Protein AF-A0A928CZT7-F1 (afdb_monomer_lite)

Sequence (143 aa):
MQNQLKSIDSGILEVYQQSGLTVDEFIISYLRDRGIENPEKVAAVINSSFKKIDKNYEELKKCKAQGGNRQSFLRQICDKTFKNTNEQKTGEALSILISGLNNSDNQTAAAPAYEGLDAINYVNKLDEAIKNNALSGYAKENR

Secondary structure (DSSP, 8-state):
--------SSHHHHHHHHH---HHHHHHHHHHTTT-SSHHHHHHHHHHHHHHHHHHHHHHHHHHHTT--HHHHHHHHHHHHSTTS-HHHHHHHHHHHHHHHTT-----SPPPPSSHHHHHHHHHHHHHHHHHHHHHHHHHTT-

Radius of gyration: 20.27 Å; chains: 1; bounding box: 48×38×48 Å

pLDDT: mean 77.33, std 16.83, range [35.16, 94.62]

Foldseek 3Di:
DDDPPPDPDDVLVVCVVVVPDDPLRSQLVVCVVVVNDPSNVVSVVVVVVVVVVVVLVVVQVVCVVVVHHPLNVLLVVLCVVCVPPWQQVSQLVLVVVLCVLVVHPPPDDRGDGCDDVSVSVSSVSVVVSCVVNVVVVVVVVVD

Structure (mmCIF, N/CA/C/O backbone):
data_AF-A0A928CZT7-F1
#
_entry.id   AF-A0A928CZT7-F1
#
loop_
_atom_site.group_PDB
_atom_site.id
_atom_site.type_symbol
_atom_site.label_atom_id
_atom_site.label_alt_id
_atom_site.label_comp_id
_atom_site.label_asym_id
_atom_site.label_entity_id
_atom_site.label_seq_id
_atom_site.pdbx_PDB_ins_code
_atom_site.Cartn_x
_atom_site.Cartn_y
_atom_site.Cartn_z
_atom_site.occupancy
_atom_site.B_iso_or_equiv
_atom_site.auth_seq_id
_atom_site.auth_comp_id
_atom_site.auth_asym_id
_atom_site.auth_atom_id
_atom_site.pdbx_PDB_model_num
ATOM 1 N N . MET A 1 1 ? -30.072 -17.136 11.538 1.00 44.00 1 MET A N 1
ATOM 2 C CA . MET A 1 1 ? -28.813 -16.526 12.015 1.00 44.00 1 MET A CA 1
ATOM 3 C C . MET A 1 1 ? -28.038 -16.048 10.803 1.00 44.00 1 MET A C 1
ATOM 5 O O . MET A 1 1 ? -27.438 -16.887 10.156 1.00 44.00 1 MET A O 1
ATOM 9 N N . GLN A 1 2 ? -28.120 -14.763 10.451 1.00 38.12 2 GLN A N 1
ATOM 10 C CA . GLN A 1 2 ? -27.170 -14.072 9.567 1.00 38.12 2 GLN A CA 1
ATOM 11 C C . GLN A 1 2 ? -27.597 -12.607 9.400 1.00 38.12 2 GLN A C 1
ATOM 13 O O . GLN A 1 2 ? -28.788 -12.307 9.369 1.00 38.12 2 GLN A O 1
ATOM 18 N N . ASN A 1 3 ? -26.592 -11.741 9.269 1.00 37.97 3 ASN A N 1
ATOM 19 C CA . ASN A 1 3 ? -26.641 -10.336 8.856 1.00 37.97 3 ASN A CA 1
ATOM 20 C C . ASN A 1 3 ? -27.019 -9.288 9.915 1.00 37.97 3 ASN A C 1
ATOM 22 O O . ASN A 1 3 ? -28.038 -8.608 9.826 1.00 37.97 3 ASN A O 1
ATOM 26 N N . GLN A 1 4 ? -26.090 -9.064 10.851 1.00 37.69 4 GLN A N 1
ATOM 27 C CA . GLN A 1 4 ? -25.896 -7.758 11.496 1.00 37.69 4 GLN A CA 1
ATOM 28 C C . GLN A 1 4 ? -24.535 -7.136 11.133 1.00 37.69 4 GLN A C 1
ATOM 30 O O . GLN A 1 4 ? -23.798 -6.661 11.985 1.00 37.69 4 GLN A O 1
ATOM 35 N N . LEU A 1 5 ? -24.214 -7.105 9.840 1.00 36.00 5 LEU A N 1
ATOM 36 C CA . LEU A 1 5 ? -23.241 -6.160 9.276 1.00 36.00 5 LEU A CA 1
ATOM 37 C C . LEU A 1 5 ? -24.019 -4.989 8.653 1.00 36.00 5 LEU A C 1
ATOM 39 O O . LEU A 1 5 ? -23.931 -4.720 7.461 1.00 36.00 5 LEU A O 1
ATOM 43 N N . LYS A 1 6 ? -24.876 -4.345 9.457 1.00 39.56 6 LYS A N 1
ATOM 44 C CA . LYS A 1 6 ? -25.544 -3.096 9.071 1.00 39.56 6 LYS A CA 1
ATOM 45 C C . LYS A 1 6 ? -24.607 -1.930 9.396 1.00 39.56 6 LYS A C 1
ATOM 47 O O . LYS A 1 6 ? -24.287 -1.725 10.561 1.00 39.56 6 LYS A O 1
ATOM 52 N N . SER A 1 7 ? -24.192 -1.213 8.352 1.00 39.00 7 SER A N 1
ATOM 53 C CA . SER A 1 7 ? -23.675 0.166 8.357 1.00 39.00 7 SER A CA 1
ATOM 54 C C . SER A 1 7 ? -22.687 0.527 9.478 1.00 39.00 7 SER A C 1
ATOM 56 O O . SER A 1 7 ? -23.049 1.126 10.493 1.00 39.00 7 SER A O 1
ATOM 58 N N . ILE A 1 8 ? -21.409 0.246 9.256 1.00 48.09 8 ILE A N 1
ATOM 59 C CA . ILE A 1 8 ? -20.324 0.980 9.909 1.00 48.09 8 ILE A CA 1
ATOM 60 C C . ILE A 1 8 ? -20.101 2.233 9.055 1.00 48.09 8 ILE A C 1
ATOM 62 O O . ILE A 1 8 ? -19.197 2.185 8.250 1.00 48.09 8 ILE A O 1
ATOM 66 N N . ASP A 1 9 ? -20.911 3.301 9.123 1.00 52.09 9 ASP A N 1
ATOM 67 C CA . ASP A 1 9 ? -20.555 4.497 8.312 1.00 52.09 9 ASP A CA 1
ATOM 68 C C . ASP A 1 9 ? -21.030 5.883 8.780 1.00 52.09 9 ASP A C 1
ATOM 70 O O . ASP A 1 9 ? -20.745 6.891 8.143 1.00 52.09 9 ASP A O 1
ATOM 74 N N . SER A 1 10 ? -21.663 6.011 9.945 1.00 50.75 10 SER A N 1
ATOM 75 C CA . SER A 1 10 ? -21.937 7.348 10.517 1.00 50.75 10 SER A CA 1
ATOM 76 C C . SER A 1 10 ? -22.048 7.344 12.040 1.00 50.75 10 SER A C 1
ATOM 78 O O . SER A 1 10 ? -21.515 8.231 12.701 1.00 50.75 10 SER A O 1
ATOM 80 N N . GLY A 1 11 ? -22.602 6.278 12.624 1.00 63.12 11 GLY A N 1
ATOM 81 C CA . GLY A 1 11 ? -22.763 6.182 14.078 1.00 63.12 11 GLY A CA 1
ATOM 82 C C . GLY A 1 11 ? -21.458 6.054 14.874 1.00 63.12 11 GLY A C 1
ATOM 83 O O . GLY A 1 11 ? -21.399 6.494 16.010 1.00 63.12 11 GLY A O 1
ATOM 84 N N . ILE A 1 12 ? -20.382 5.486 14.319 1.00 77.31 12 ILE A N 1
ATOM 85 C CA . ILE A 1 12 ? -19.138 5.276 15.093 1.00 77.31 12 ILE A CA 1
ATOM 86 C C . ILE A 1 12 ? -18.468 6.603 15.439 1.00 77.31 12 ILE A C 1
ATOM 88 O O . ILE A 1 12 ? -17.984 6.768 16.556 1.00 77.31 12 ILE A O 1
ATOM 92 N N . LEU A 1 13 ? -18.454 7.542 14.491 1.00 76.50 13 LEU A N 1
ATOM 93 C CA . LEU A 1 13 ? -17.859 8.855 14.704 1.00 76.50 13 LEU A CA 1
ATOM 94 C C . LEU A 1 13 ? -18.667 9.662 15.725 1.00 76.50 13 LEU A C 1
ATOM 96 O O . LEU A 1 13 ? -18.074 10.278 16.603 1.00 76.50 13 LEU A O 1
ATOM 100 N N . GLU A 1 14 ? -19.998 9.612 15.653 1.00 80.44 14 GLU A N 1
ATOM 101 C CA . GLU A 1 14 ? -20.872 10.251 16.643 1.00 80.44 14 GLU A CA 1
ATOM 102 C C . GLU A 1 14 ? -20.692 9.638 18.039 1.00 80.44 14 GLU A C 1
ATOM 104 O O . GLU A 1 14 ? -20.541 10.370 19.015 1.00 80.44 14 GLU A O 1
ATOM 109 N N . VAL A 1 15 ? -20.623 8.306 18.142 1.00 79.88 15 VAL A N 1
ATOM 110 C CA . VAL A 1 15 ? -20.392 7.610 19.420 1.00 79.88 15 VAL A CA 1
ATOM 111 C C . VAL A 1 15 ? -19.009 7.952 19.986 1.00 79.88 15 VAL A C 1
ATOM 113 O O . VAL A 1 15 ? -18.889 8.157 21.189 1.00 79.88 15 VAL A O 1
ATOM 116 N N . TYR A 1 16 ? -17.977 8.083 19.145 1.00 84.06 16 TYR A N 1
ATOM 117 C CA . TYR A 1 16 ? -16.656 8.562 19.568 1.00 84.06 16 TYR A CA 1
ATOM 118 C C . TYR A 1 16 ? -16.695 10.010 20.070 1.00 84.06 16 TYR A C 1
ATOM 120 O O . TYR A 1 16 ? -16.189 10.316 21.146 1.00 84.06 16 TYR A O 1
ATOM 128 N N . GLN A 1 17 ? -17.326 10.911 19.317 1.00 84.25 17 GLN A N 1
ATOM 129 C CA . GLN A 1 17 ? -17.436 12.321 19.697 1.00 84.25 17 GLN A CA 1
ATOM 130 C C . GLN A 1 17 ? -18.191 12.508 21.021 1.00 84.25 17 GLN A C 1
ATOM 132 O O . GLN A 1 17 ? -17.892 13.434 21.771 1.00 84.25 17 GLN A O 1
ATOM 137 N N . GLN A 1 18 ? -19.142 11.621 21.320 1.00 85.81 18 GLN A N 1
ATOM 138 C CA . GLN A 1 18 ? -19.923 11.631 22.557 1.00 85.81 18 GLN A CA 1
ATOM 139 C C . GLN A 1 18 ? -19.261 10.874 23.718 1.00 85.81 18 GLN A C 1
ATOM 141 O O . GLN A 1 18 ? -19.660 11.077 24.863 1.00 85.81 18 GLN A O 1
ATOM 146 N N . SER A 1 19 ? -18.266 10.015 23.467 1.00 85.50 19 SER A N 1
ATOM 147 C CA . SER A 1 19 ? -17.663 9.188 24.521 1.00 85.50 19 SER A CA 1
ATOM 148 C C . SER A 1 19 ? -16.692 9.956 25.418 1.00 85.50 19 SER A C 1
ATOM 150 O O . SER A 1 19 ? -16.416 9.511 26.530 1.00 85.50 19 SER A O 1
ATOM 152 N N . GLY A 1 20 ? -16.137 11.077 24.938 1.00 87.19 20 GLY A N 1
ATOM 153 C CA . GLY A 1 20 ? -15.090 11.830 25.642 1.00 87.19 20 GLY A CA 1
ATOM 154 C C . GLY A 1 20 ? -13.773 11.058 25.809 1.00 87.19 20 GLY A C 1
ATOM 155 O O . GLY A 1 20 ? -12.895 11.500 26.546 1.00 87.19 20 GLY A O 1
ATOM 156 N N . LEU A 1 21 ? -13.644 9.909 25.140 1.00 88.75 21 LEU A N 1
ATOM 157 C CA . LEU A 1 21 ? -12.457 9.062 25.168 1.00 88.75 21 LEU A CA 1
ATOM 158 C C . LEU A 1 21 ? -11.426 9.569 24.161 1.00 88.75 21 LEU A C 1
ATOM 160 O O . LEU A 1 21 ? -11.770 10.170 23.143 1.00 88.75 21 LEU A O 1
ATOM 164 N N . THR A 1 22 ? -10.154 9.263 24.400 1.00 88.81 22 THR A N 1
ATOM 165 C CA . THR A 1 22 ? -9.151 9.340 23.333 1.00 88.81 22 THR A CA 1
ATOM 166 C C . THR A 1 22 ? -9.461 8.310 22.240 1.00 88.81 22 THR A C 1
ATOM 168 O O . THR A 1 22 ? -10.168 7.328 22.475 1.00 88.81 22 THR A O 1
ATOM 171 N N . VAL A 1 23 ? -8.919 8.504 21.032 1.00 85.19 23 VAL A N 1
ATOM 172 C CA . VAL A 1 23 ? -9.093 7.558 19.909 1.00 85.19 23 VAL A CA 1
ATOM 173 C C . VAL A 1 23 ? -8.707 6.131 20.318 1.00 85.19 23 VAL A C 1
ATOM 175 O O . VAL A 1 23 ? -9.432 5.187 20.013 1.00 85.19 23 VAL A O 1
ATOM 178 N N . ASP A 1 24 ? -7.606 5.976 21.054 1.00 86.62 24 ASP A N 1
ATOM 179 C CA . ASP A 1 24 ? -7.097 4.672 21.488 1.00 86.62 24 ASP A CA 1
ATOM 180 C C . ASP A 1 24 ? -8.045 3.998 22.485 1.00 86.62 24 ASP A C 1
ATOM 182 O O . ASP A 1 24 ? -8.404 2.830 22.321 1.00 86.62 24 ASP A O 1
ATOM 186 N N . GLU A 1 25 ? -8.499 4.745 23.491 1.00 89.69 25 GLU A N 1
ATOM 187 C CA . GLU A 1 25 ? -9.456 4.258 24.489 1.00 89.69 25 GLU A CA 1
ATOM 188 C C . GLU A 1 25 ? -10.799 3.902 23.849 1.00 89.69 25 GLU A C 1
ATOM 190 O O . GLU A 1 25 ? -11.391 2.872 24.177 1.00 89.69 25 GLU A O 1
ATOM 195 N N . PHE A 1 26 ? -11.253 4.714 22.893 1.00 92.50 26 PHE A N 1
ATOM 196 C CA . PHE A 1 26 ? -12.468 4.452 22.141 1.00 92.50 26 PHE A CA 1
ATOM 197 C C . PHE A 1 26 ? -12.361 3.177 21.309 1.00 92.50 26 PHE A C 1
ATOM 199 O O . PHE A 1 26 ? -13.247 2.331 21.394 1.00 92.50 26 PHE A O 1
ATOM 206 N N . ILE A 1 27 ? -11.284 3.001 20.537 1.00 89.00 27 ILE A N 1
ATOM 207 C CA . ILE A 1 27 ? -11.081 1.806 19.707 1.00 89.00 27 ILE A CA 1
ATOM 208 C C . ILE A 1 27 ? -11.033 0.555 20.587 1.00 89.00 27 ILE A C 1
ATOM 210 O O . ILE A 1 27 ? -11.704 -0.430 20.283 1.00 89.00 27 ILE A O 1
ATOM 214 N N . ILE A 1 28 ? -10.294 0.588 21.699 1.00 92.56 28 ILE A N 1
ATOM 215 C CA . ILE A 1 28 ? -10.210 -0.550 22.624 1.00 92.56 28 ILE A CA 1
ATOM 216 C C . ILE A 1 28 ? -11.585 -0.866 23.223 1.00 92.56 28 ILE A C 1
ATOM 218 O O . ILE A 1 28 ? -11.990 -2.030 23.212 1.00 92.56 28 ILE A O 1
ATOM 222 N N . SER A 1 29 ? -12.320 0.146 23.701 1.00 89.00 29 SER A N 1
ATOM 223 C CA . SER A 1 29 ? -13.674 -0.034 24.245 1.00 89.00 29 SER A CA 1
ATOM 224 C C . SER A 1 29 ? -14.619 -0.613 23.194 1.00 89.00 29 SER A C 1
ATOM 226 O O . SER A 1 29 ? -15.273 -1.624 23.426 1.00 89.00 29 SER A O 1
ATOM 228 N N . TYR A 1 30 ? -14.617 -0.035 21.995 1.00 88.31 30 TYR A N 1
ATOM 229 C CA . TYR A 1 30 ? -15.460 -0.436 20.874 1.00 88.31 30 TYR A CA 1
ATOM 230 C C . TYR A 1 30 ? -15.213 -1.885 20.424 1.00 88.31 30 TYR A C 1
ATOM 232 O O . TYR A 1 30 ? -16.156 -2.591 20.047 1.00 88.31 30 TYR A O 1
ATOM 240 N N . LEU A 1 31 ? -13.949 -2.327 20.436 1.00 90.12 31 LEU A N 1
ATOM 241 C CA . LEU A 1 31 ? -13.553 -3.699 20.107 1.00 90.12 31 LEU A CA 1
ATOM 242 C C . LEU A 1 31 ? -13.927 -4.675 21.229 1.00 90.12 31 LEU A C 1
ATOM 244 O O . LEU A 1 31 ? -14.395 -5.780 20.946 1.00 90.12 31 LEU A O 1
ATOM 248 N N . ARG A 1 32 ? -13.770 -4.262 22.491 1.00 91.44 32 ARG A N 1
ATOM 249 C CA . ARG A 1 32 ? -14.148 -5.059 23.664 1.00 91.44 32 ARG A CA 1
ATOM 250 C C . ARG A 1 32 ? -15.655 -5.300 23.719 1.00 91.44 32 ARG A C 1
ATOM 252 O O . ARG A 1 32 ? -16.070 -6.441 23.898 1.00 91.44 32 ARG A O 1
ATOM 259 N N . ASP A 1 33 ? -16.459 -4.272 23.459 1.00 88.06 33 ASP A N 1
ATOM 260 C CA . ASP A 1 33 ? -17.926 -4.364 23.408 1.00 88.06 33 ASP A CA 1
ATOM 261 C C . ASP A 1 33 ? -18.422 -5.296 22.289 1.00 88.06 33 ASP A C 1
ATOM 263 O O . ASP A 1 33 ? -19.534 -5.819 22.342 1.00 88.06 33 ASP A O 1
ATOM 267 N N . ARG A 1 34 ? -17.581 -5.548 21.278 1.00 87.25 34 ARG A N 1
ATOM 268 C CA . ARG A 1 34 ? -17.834 -6.502 20.185 1.00 87.25 34 ARG A CA 1
ATOM 269 C C . ARG A 1 34 ? -17.285 -7.901 20.441 1.00 87.25 34 ARG A C 1
ATOM 271 O O . ARG A 1 34 ? -17.373 -8.749 19.557 1.00 87.25 34 ARG A O 1
ATOM 278 N N . GLY A 1 35 ? -16.721 -8.148 21.621 1.00 88.81 35 GLY A N 1
ATOM 279 C CA . GLY A 1 35 ? -16.161 -9.446 21.985 1.00 88.81 35 GLY A CA 1
ATOM 280 C C . GLY A 1 35 ? -14.907 -9.821 21.193 1.00 88.81 35 GLY A C 1
ATOM 281 O O . GLY A 1 35 ? -14.617 -11.006 21.052 1.00 88.81 35 GLY A O 1
ATOM 282 N N . ILE A 1 36 ? -14.169 -8.841 20.655 1.00 89.56 36 ILE A N 1
ATOM 283 C CA . ILE A 1 36 ? -12.891 -9.106 19.988 1.00 89.56 36 ILE A CA 1
ATOM 284 C C . ILE A 1 36 ? -11.874 -9.579 21.024 1.00 89.56 36 ILE A C 1
ATOM 286 O O . ILE A 1 36 ? -11.648 -8.927 22.043 1.00 89.56 36 ILE A O 1
ATOM 290 N N . GLU A 1 37 ? -11.236 -10.711 20.740 1.00 88.12 37 GLU A N 1
ATOM 291 C CA . GLU A 1 37 ? -10.178 -11.259 21.578 1.00 88.12 37 GLU A CA 1
ATOM 292 C C . GLU A 1 37 ? -8.924 -10.373 21.499 1.00 88.12 37 GLU A C 1
ATOM 294 O O . GLU A 1 37 ? -8.414 -10.089 20.414 1.00 88.12 37 GLU A O 1
ATOM 299 N N . ASN A 1 38 ? -8.418 -9.943 22.660 1.00 92.06 38 ASN A N 1
ATOM 300 C CA . ASN A 1 38 ? -7.249 -9.063 22.791 1.00 92.06 38 ASN A CA 1
ATOM 301 C C . ASN A 1 38 ? -7.391 -7.727 22.013 1.00 92.06 38 ASN A C 1
ATOM 303 O O . ASN A 1 38 ? -6.646 -7.466 21.056 1.00 92.06 38 ASN A O 1
ATOM 307 N N . PRO A 1 39 ? -8.355 -6.868 22.405 1.00 89.31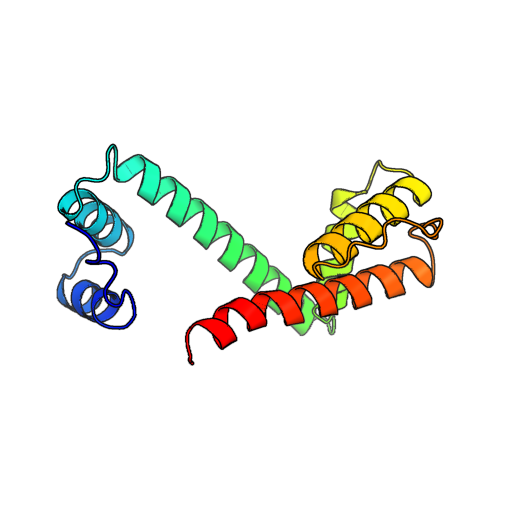 39 PRO A N 1
ATOM 308 C CA . PRO A 1 39 ? -8.646 -5.610 21.717 1.00 89.31 39 PRO A CA 1
ATOM 309 C C . PRO A 1 39 ? -7.452 -4.645 21.706 1.00 89.31 39 PRO A C 1
ATOM 311 O O . PRO A 1 39 ? -7.290 -3.884 20.756 1.00 89.31 39 PRO A O 1
ATOM 314 N N . GLU A 1 40 ? -6.565 -4.716 22.698 1.00 91.19 40 GLU A N 1
ATOM 315 C CA . GLU A 1 40 ? -5.348 -3.908 22.791 1.00 91.19 40 GLU A CA 1
ATOM 316 C C . GLU A 1 40 ? -4.366 -4.239 21.657 1.00 91.19 40 GLU A C 1
ATOM 318 O O . GLU A 1 40 ? -3.800 -3.342 21.026 1.00 91.19 40 GLU A O 1
ATOM 323 N N . LYS A 1 41 ? -4.196 -5.529 21.338 1.00 90.81 41 LYS A N 1
ATOM 324 C CA . LYS A 1 41 ? -3.353 -5.960 20.215 1.00 90.81 41 LYS A CA 1
ATOM 325 C C . LYS A 1 41 ? -3.927 -5.493 18.879 1.00 90.81 41 LYS A C 1
ATOM 327 O O . LYS A 1 41 ? -3.173 -5.047 18.013 1.00 90.81 41 LYS A O 1
ATOM 332 N N . VAL A 1 42 ? -5.244 -5.583 18.704 1.00 86.81 42 VAL A N 1
ATOM 333 C CA . VAL A 1 42 ? -5.916 -5.127 17.478 1.00 86.81 42 VAL A CA 1
ATOM 334 C C . VAL A 1 42 ? -5.819 -3.603 17.338 1.00 86.81 42 VAL A C 1
ATOM 336 O O . VAL A 1 42 ? -5.446 -3.118 16.270 1.00 86.81 42 VAL A O 1
ATOM 339 N N . ALA A 1 43 ? -6.034 -2.849 18.418 1.00 85.62 43 ALA A N 1
ATOM 340 C CA . ALA A 1 43 ? -5.848 -1.398 18.443 1.00 85.62 43 ALA A CA 1
ATOM 341 C C . ALA A 1 43 ? -4.406 -0.996 18.084 1.00 85.62 43 ALA A C 1
ATOM 343 O O . ALA A 1 43 ? -4.193 -0.084 17.285 1.00 85.62 43 ALA A O 1
ATOM 344 N N . ALA A 1 44 ? -3.400 -1.728 18.575 1.00 84.69 44 ALA A N 1
ATOM 345 C CA . ALA A 1 44 ? -2.002 -1.483 18.220 1.00 84.69 44 ALA A CA 1
ATOM 346 C C . ALA A 1 44 ? -1.728 -1.671 16.715 1.00 84.69 44 ALA A C 1
ATOM 348 O O . ALA A 1 44 ? -0.974 -0.896 16.116 1.00 84.69 44 ALA A O 1
ATOM 349 N N . VAL A 1 45 ? -2.354 -2.670 16.083 1.00 84.31 45 VAL A N 1
ATOM 350 C CA . VAL A 1 45 ? -2.266 -2.880 14.628 1.00 84.31 45 VAL A CA 1
ATOM 351 C C . VAL A 1 45 ? -2.941 -1.736 13.871 1.00 84.31 45 VAL A C 1
ATOM 353 O O . VAL A 1 45 ? -2.348 -1.205 12.930 1.00 84.31 45 VAL A O 1
ATOM 356 N N . ILE A 1 46 ? -4.134 -1.314 14.299 1.00 81.94 46 ILE A N 1
ATOM 357 C CA . ILE A 1 46 ? -4.860 -0.177 13.709 1.00 81.94 46 ILE A CA 1
ATOM 358 C C . ILE A 1 46 ? -4.006 1.097 13.784 1.00 81.94 46 ILE A C 1
ATOM 360 O O . ILE A 1 46 ? -3.764 1.744 12.765 1.00 81.94 46 ILE A O 1
ATOM 364 N N . ASN A 1 47 ? -3.435 1.394 14.950 1.00 80.44 47 ASN A N 1
ATOM 365 C CA . ASN A 1 47 ? -2.567 2.555 15.147 1.00 80.44 47 ASN A CA 1
ATOM 366 C C . ASN A 1 47 ? -1.290 2.494 14.309 1.00 80.44 47 ASN A C 1
ATOM 368 O O . ASN A 1 47 ? -0.840 3.511 13.778 1.00 80.44 47 ASN A O 1
ATOM 372 N N . SER A 1 48 ? -0.691 1.309 14.157 1.00 79.06 48 SER A N 1
ATOM 373 C CA . SER A 1 48 ? 0.455 1.125 13.261 1.00 79.06 48 SER A CA 1
ATOM 374 C C . SER A 1 48 ? 0.088 1.454 11.812 1.00 79.06 48 SER A C 1
ATOM 376 O O . SER A 1 48 ? 0.869 2.097 11.107 1.00 79.06 48 SER A O 1
ATOM 378 N N . SER A 1 49 ? -1.103 1.047 11.372 1.00 76.50 49 SER A N 1
ATOM 379 C CA . SER A 1 49 ? -1.618 1.346 10.036 1.00 76.50 49 SER A CA 1
ATOM 380 C C . SER A 1 49 ? -1.884 2.841 9.845 1.00 76.50 49 SER A C 1
ATOM 382 O O . SER A 1 49 ? -1.412 3.397 8.853 1.00 76.50 49 SER A O 1
ATOM 384 N N . PHE A 1 50 ? -2.521 3.523 10.804 1.00 77.25 50 PHE A N 1
ATOM 385 C CA . PHE A 1 50 ? -2.728 4.977 10.729 1.00 77.25 50 PHE A CA 1
ATOM 386 C C . PHE A 1 50 ? -1.412 5.753 10.680 1.00 77.25 50 PHE A C 1
ATOM 388 O O . PHE A 1 50 ? -1.234 6.584 9.797 1.00 77.25 50 PHE A O 1
ATOM 395 N N . LYS A 1 51 ? -0.419 5.393 11.502 1.00 76.69 51 LYS A N 1
ATOM 396 C CA . LYS A 1 51 ? 0.918 6.015 11.443 1.00 76.69 51 LYS A CA 1
ATOM 397 C C . LYS A 1 51 ? 1.586 5.866 10.074 1.00 76.69 51 LYS A C 1
ATOM 399 O O . LYS A 1 51 ? 2.298 6.767 9.632 1.00 76.69 51 LYS A O 1
ATOM 404 N N . LYS A 1 52 ? 1.393 4.729 9.397 1.00 74.88 52 LYS A N 1
ATOM 405 C CA . LYS A 1 52 ? 1.903 4.523 8.031 1.00 74.88 52 LYS A CA 1
ATOM 406 C C . LYS A 1 52 ? 1.161 5.399 7.022 1.00 74.88 52 LYS A C 1
ATOM 408 O O . LYS A 1 52 ? 1.809 5.962 6.145 1.00 74.88 52 LYS A O 1
ATOM 413 N N . ILE A 1 53 ? -0.159 5.534 7.158 1.00 72.88 53 ILE A N 1
ATOM 414 C CA . ILE A 1 53 ? -0.976 6.424 6.321 1.00 72.88 53 ILE A CA 1
ATOM 415 C C . ILE A 1 53 ? -0.529 7.878 6.502 1.00 72.88 53 ILE A C 1
ATOM 417 O O . ILE A 1 53 ? -0.215 8.528 5.508 1.00 72.88 53 ILE A O 1
ATOM 421 N N . ASP A 1 54 ? -0.406 8.353 7.742 1.00 72.12 54 ASP A N 1
ATOM 422 C CA . ASP A 1 54 ? 0.036 9.717 8.053 1.00 72.12 54 ASP A CA 1
ATOM 423 C C . ASP A 1 54 ? 1.427 9.997 7.493 1.00 72.12 54 ASP A C 1
ATOM 425 O O . ASP A 1 54 ? 1.652 11.013 6.836 1.00 72.12 54 ASP A O 1
ATOM 429 N N . LYS A 1 55 ? 2.365 9.060 7.683 1.00 75.44 55 LYS A N 1
ATOM 430 C CA . LYS A 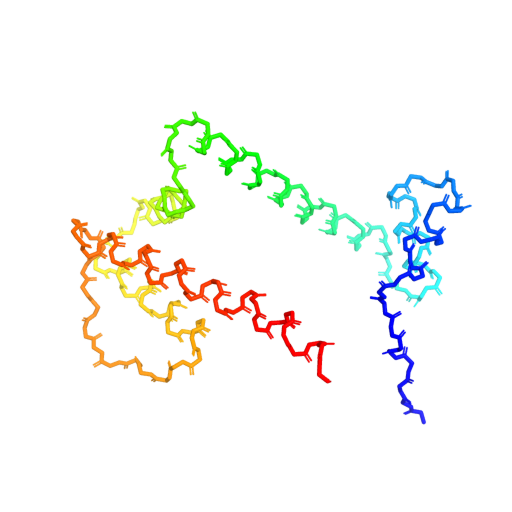1 55 ? 3.709 9.172 7.116 1.00 75.44 55 LYS A CA 1
ATOM 431 C C . LYS A 1 55 ? 3.668 9.300 5.593 1.00 75.44 55 LYS A C 1
ATOM 433 O O . LYS A 1 55 ? 4.308 10.196 5.047 1.00 75.44 55 LYS A O 1
ATOM 438 N N . ASN A 1 56 ? 2.915 8.436 4.915 1.00 75.69 56 ASN A N 1
ATOM 439 C CA . ASN A 1 56 ? 2.790 8.481 3.460 1.00 75.69 56 ASN A CA 1
ATOM 440 C C . ASN A 1 56 ? 2.133 9.790 2.998 1.00 75.69 56 ASN A C 1
ATOM 442 O O . ASN A 1 56 ? 2.536 10.364 1.989 1.00 75.69 56 ASN A O 1
ATOM 446 N N . TYR A 1 57 ? 1.146 10.292 3.740 1.00 73.88 57 TYR A N 1
ATOM 447 C CA . TYR A 1 57 ? 0.479 11.554 3.439 1.00 73.88 57 TYR A CA 1
ATOM 448 C C . TYR A 1 57 ? 1.415 12.760 3.596 1.00 73.88 57 TYR A C 1
ATOM 450 O O . TYR A 1 57 ? 1.454 13.633 2.728 1.00 73.88 57 TYR A O 1
ATOM 458 N N . GLU A 1 58 ? 2.227 12.792 4.651 1.00 73.19 58 GLU A N 1
ATOM 459 C CA . GLU A 1 58 ? 3.246 13.827 4.841 1.00 73.19 58 GLU A CA 1
ATOM 460 C C . GLU A 1 58 ? 4.346 13.762 3.773 1.00 73.19 58 GLU A C 1
ATOM 462 O O . GLU A 1 58 ? 4.797 14.797 3.278 1.00 73.19 58 GLU A O 1
ATOM 467 N N . GLU A 1 59 ? 4.752 12.565 3.351 1.00 76.75 59 GLU A N 1
ATOM 468 C CA . GLU A 1 59 ? 5.692 12.393 2.239 1.00 76.75 59 GLU A CA 1
ATOM 469 C C . GLU A 1 59 ? 5.091 12.876 0.904 1.00 76.75 59 GLU A C 1
ATOM 471 O O . GLU A 1 59 ? 5.774 13.562 0.138 1.00 76.75 59 GLU A O 1
ATOM 476 N N . LEU A 1 60 ? 3.796 12.638 0.661 1.00 74.56 60 LEU A N 1
ATOM 477 C CA . LEU A 1 60 ? 3.071 13.175 -0.497 1.00 74.56 60 LEU A CA 1
ATOM 478 C C . LEU A 1 60 ? 2.972 14.706 -0.469 1.00 74.56 60 LEU A C 1
ATOM 480 O O . LEU A 1 60 ? 3.185 15.350 -1.499 1.00 74.56 60 LEU A O 1
ATOM 484 N N . LYS A 1 61 ? 2.692 15.308 0.694 1.00 74.19 61 LYS A N 1
ATOM 485 C CA . LYS A 1 61 ? 2.697 16.772 0.859 1.00 74.19 61 LYS A CA 1
ATOM 486 C C . LYS A 1 61 ? 4.071 17.366 0.572 1.00 74.19 61 LYS A C 1
ATOM 488 O O . LYS A 1 61 ? 4.155 18.354 -0.153 1.00 74.19 61 LYS A O 1
ATOM 493 N N . LYS A 1 62 ? 5.138 16.763 1.109 1.00 76.12 62 LYS A N 1
ATOM 494 C CA . LYS A 1 62 ? 6.524 17.195 0.864 1.00 76.12 62 LYS A CA 1
ATOM 495 C C . LYS A 1 62 ? 6.889 17.095 -0.612 1.00 76.12 62 LYS A C 1
ATOM 497 O O . LYS A 1 62 ? 7.418 18.059 -1.156 1.00 76.12 62 LYS A O 1
ATOM 502 N N . CYS A 1 63 ? 6.534 15.989 -1.271 1.00 70.38 63 CYS A N 1
ATOM 503 C CA . CYS A 1 63 ? 6.719 15.842 -2.715 1.00 70.38 63 CYS A CA 1
ATOM 504 C C . CYS A 1 63 ? 5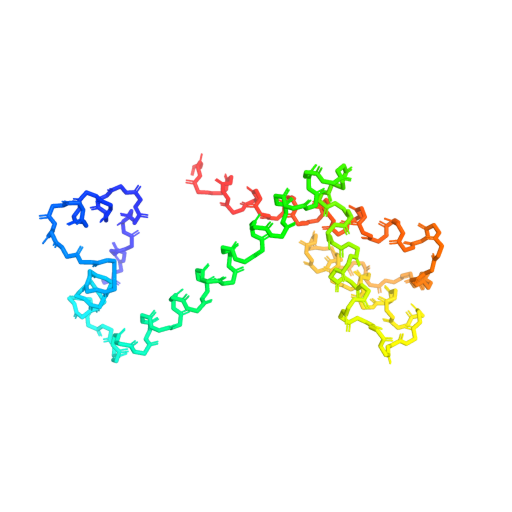.997 16.961 -3.475 1.00 70.38 63 CYS A C 1
ATOM 506 O O . CYS A 1 63 ? 6.626 17.647 -4.276 1.00 70.38 63 CYS A O 1
ATOM 508 N N . LYS A 1 64 ? 4.721 17.220 -3.160 1.00 72.75 64 LYS A N 1
ATOM 509 C CA . L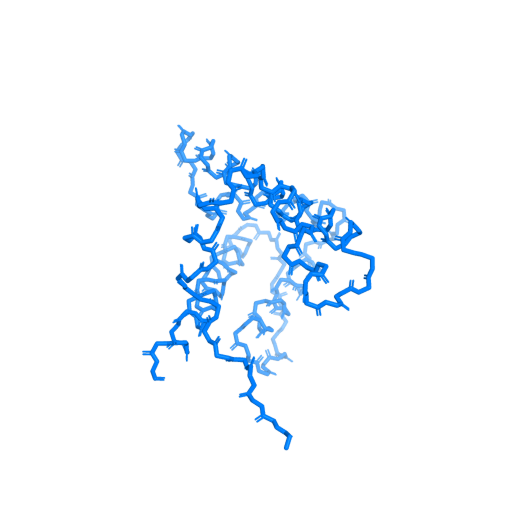YS A 1 64 ? 3.929 18.288 -3.791 1.00 72.75 64 LYS A CA 1
ATOM 510 C C . LYS A 1 64 ? 4.529 19.678 -3.578 1.00 72.75 64 LYS A C 1
ATOM 512 O O . LYS A 1 64 ? 4.576 20.468 -4.517 1.00 72.75 64 LYS A O 1
ATOM 517 N N . ALA A 1 65 ? 5.010 19.972 -2.372 1.00 70.12 65 ALA A N 1
ATOM 518 C CA . ALA A 1 65 ? 5.649 21.246 -2.045 1.00 70.12 65 ALA A CA 1
ATOM 519 C C . ALA A 1 65 ? 6.963 21.473 -2.817 1.00 70.12 65 ALA A C 1
ATOM 521 O O . ALA A 1 65 ? 7.329 22.614 -3.077 1.00 70.12 65 ALA A O 1
ATOM 522 N N . GLN A 1 66 ? 7.644 20.398 -3.223 1.00 72.62 66 GLN A N 1
ATOM 523 C CA . GLN A 1 66 ? 8.856 20.427 -4.049 1.00 72.62 66 GLN A CA 1
ATOM 524 C C . GLN A 1 66 ? 8.561 20.359 -5.562 1.00 72.62 66 GLN A C 1
ATOM 526 O O . GLN A 1 66 ? 9.481 20.198 -6.359 1.00 72.62 66 GLN A O 1
ATOM 531 N N . GLY A 1 67 ? 7.290 20.450 -5.973 1.00 64.00 67 GLY A N 1
ATOM 532 C CA . GLY A 1 67 ? 6.865 20.328 -7.373 1.00 64.00 67 GLY A CA 1
ATOM 533 C C . GLY A 1 67 ? 6.761 18.886 -7.890 1.00 64.00 67 GLY A C 1
ATOM 534 O O . GLY A 1 67 ? 6.427 18.676 -9.053 1.00 64.00 67 GLY A O 1
ATOM 535 N N . GLY A 1 68 ? 7.012 17.887 -7.040 1.00 63.34 68 GLY A N 1
ATOM 536 C CA . GLY A 1 68 ? 6.823 16.470 -7.342 1.00 63.34 68 GLY A CA 1
ATOM 537 C C . GLY A 1 68 ? 5.353 16.062 -7.254 1.00 63.34 68 GLY A C 1
ATOM 538 O O . GLY A 1 68 ? 4.599 16.538 -6.409 1.00 63.34 68 GLY A O 1
ATOM 539 N N . ASN A 1 69 ? 4.918 15.156 -8.122 1.00 74.25 69 ASN A N 1
ATOM 540 C CA . ASN A 1 69 ? 3.546 14.652 -8.117 1.00 74.25 69 ASN A CA 1
ATOM 541 C C . ASN A 1 69 ? 3.483 13.240 -7.495 1.00 74.25 69 ASN A C 1
ATOM 543 O O . ASN A 1 69 ? 4.492 12.675 -7.068 1.00 74.25 69 ASN A O 1
ATOM 547 N N . ARG A 1 70 ? 2.283 12.648 -7.434 1.00 78.50 70 ARG A N 1
ATOM 548 C CA . ARG A 1 70 ? 2.077 11.287 -6.900 1.00 78.50 70 ARG A CA 1
ATOM 549 C C . ARG A 1 70 ? 2.955 10.241 -7.604 1.00 78.50 70 ARG A C 1
ATOM 551 O O . ARG A 1 70 ? 3.448 9.327 -6.949 1.00 78.50 70 ARG A O 1
ATOM 558 N N . GLN A 1 71 ? 3.203 10.413 -8.904 1.00 83.12 71 GLN A N 1
ATOM 559 C CA . GLN A 1 71 ? 4.058 9.528 -9.700 1.00 83.12 71 GLN A CA 1
ATOM 560 C C . GLN A 1 71 ? 5.522 9.640 -9.251 1.00 83.12 71 GLN A C 1
ATOM 562 O O . GLN A 1 71 ? 6.188 8.623 -9.102 1.00 83.12 71 GLN A O 1
ATOM 567 N N . SER A 1 72 ? 6.018 10.841 -8.930 1.00 81.56 72 SER A N 1
ATOM 568 C CA . SER A 1 72 ? 7.363 11.023 -8.361 1.00 81.56 72 SER A CA 1
ATOM 569 C C . SER A 1 72 ? 7.536 10.305 -7.018 1.00 81.56 72 SER A C 1
ATOM 571 O O . SER A 1 72 ? 8.604 9.764 -6.738 1.00 81.56 72 SER A O 1
ATOM 573 N N . PHE A 1 73 ? 6.491 10.264 -6.189 1.00 83.94 73 PHE A N 1
ATOM 574 C CA . PHE A 1 73 ? 6.527 9.523 -4.928 1.00 83.94 73 PHE A CA 1
ATOM 575 C C . PHE A 1 73 ? 6.475 8.004 -5.148 1.00 83.94 73 PHE A C 1
ATOM 577 O O . PHE A 1 73 ? 7.279 7.267 -4.579 1.00 83.94 73 PHE A O 1
ATOM 584 N N . LEU A 1 74 ? 5.596 7.528 -6.036 1.00 87.31 74 LEU A N 1
ATOM 585 C CA . LEU A 1 74 ? 5.549 6.114 -6.428 1.00 87.31 74 LEU A CA 1
ATOM 586 C C . LEU A 1 74 ? 6.877 5.646 -7.025 1.00 87.31 74 LEU A C 1
ATOM 588 O O . LEU A 1 74 ? 7.326 4.542 -6.720 1.00 87.31 74 LEU A O 1
ATOM 592 N N . ARG A 1 75 ? 7.537 6.502 -7.809 1.00 86.69 75 ARG A N 1
ATOM 593 C CA . ARG A 1 75 ? 8.881 6.258 -8.327 1.00 86.69 75 ARG A CA 1
ATOM 594 C C . ARG A 1 75 ? 9.880 6.015 -7.200 1.00 86.69 75 ARG A C 1
ATOM 596 O O . ARG A 1 75 ? 10.559 4.997 -7.214 1.00 86.69 75 ARG A O 1
ATOM 603 N N . GLN A 1 76 ? 9.925 6.896 -6.199 1.00 86.81 76 GLN A N 1
ATOM 604 C CA . GLN A 1 76 ? 10.815 6.734 -5.042 1.00 86.81 76 GLN A CA 1
ATOM 605 C C . GLN A 1 76 ? 10.536 5.439 -4.272 1.00 86.81 76 GLN A C 1
ATOM 607 O O . GLN A 1 76 ? 11.471 4.771 -3.830 1.00 86.81 76 GLN A O 1
ATOM 612 N N . ILE A 1 77 ? 9.262 5.065 -4.119 1.00 86.81 77 ILE A N 1
ATOM 613 C CA . ILE A 1 77 ? 8.881 3.798 -3.485 1.00 86.81 77 ILE A CA 1
ATOM 614 C C . ILE A 1 77 ? 9.401 2.613 -4.299 1.00 86.81 77 ILE A C 1
ATOM 616 O O . ILE A 1 77 ? 9.997 1.705 -3.717 1.00 86.81 77 ILE A O 1
ATOM 620 N N . CYS A 1 78 ? 9.204 2.620 -5.619 1.00 87.94 78 CYS A N 1
ATOM 621 C CA . CYS A 1 78 ? 9.690 1.561 -6.501 1.00 87.94 78 CYS A CA 1
ATOM 622 C C . CYS A 1 78 ? 11.219 1.460 -6.426 1.00 87.94 78 CYS A C 1
ATOM 624 O O . CYS A 1 78 ? 11.744 0.397 -6.104 1.00 87.94 78 CYS A O 1
ATOM 626 N N . ASP A 1 79 ? 11.929 2.577 -6.584 1.00 88.88 79 ASP A N 1
ATOM 627 C CA . ASP A 1 79 ? 13.395 2.623 -6.546 1.00 88.88 79 ASP A CA 1
ATOM 628 C C . ASP A 1 79 ? 13.946 2.141 -5.194 1.00 88.88 79 ASP A C 1
ATOM 630 O O . ASP A 1 79 ? 14.935 1.412 -5.133 1.00 88.88 79 ASP A O 1
ATOM 634 N N . LYS A 1 80 ? 13.282 2.488 -4.084 1.00 89.19 80 LYS A N 1
ATOM 635 C CA . LYS A 1 80 ? 13.669 2.029 -2.744 1.00 89.19 80 LYS A CA 1
ATOM 636 C C . LYS A 1 80 ? 13.388 0.543 -2.526 1.00 89.19 80 LYS A C 1
ATOM 638 O O . LYS A 1 80 ? 14.204 -0.138 -1.908 1.00 89.19 80 LYS A O 1
ATOM 643 N N . THR A 1 81 ? 12.248 0.053 -3.004 1.00 87.69 81 THR A N 1
ATOM 644 C CA . THR A 1 81 ? 11.822 -1.348 -2.849 1.00 87.69 81 THR A CA 1
ATOM 645 C C . THR A 1 81 ? 12.714 -2.282 -3.660 1.00 87.69 81 THR A C 1
ATOM 647 O O . THR A 1 81 ? 13.125 -3.329 -3.165 1.00 87.69 81 THR A O 1
ATOM 650 N N . PHE A 1 82 ? 13.077 -1.870 -4.874 1.00 89.06 82 PHE A N 1
ATOM 651 C CA . PHE A 1 82 ? 13.846 -2.676 -5.817 1.00 89.06 82 PHE A CA 1
ATOM 652 C C . PHE A 1 82 ? 15.332 -2.306 -5.885 1.00 89.06 82 PHE A C 1
ATOM 654 O O . PHE A 1 82 ? 16.037 -2.808 -6.751 1.00 89.06 82 PHE A O 1
ATOM 661 N N . LYS A 1 83 ? 15.844 -1.505 -4.940 1.00 86.81 83 LYS A N 1
ATOM 662 C CA . LYS A 1 83 ? 17.223 -0.973 -4.929 1.00 86.81 83 LYS A CA 1
ATOM 663 C C . LYS A 1 83 ? 18.326 -2.005 -5.222 1.00 86.81 83 LYS A C 1
ATOM 665 O O . LYS A 1 83 ? 19.342 -1.654 -5.809 1.00 86.81 83 LYS A O 1
ATOM 670 N N . ASN A 1 84 ? 18.142 -3.254 -4.790 1.00 90.75 84 ASN A N 1
ATOM 671 C CA . ASN A 1 84 ? 19.114 -4.346 -4.954 1.00 90.75 84 ASN A CA 1
ATOM 672 C C . ASN A 1 84 ? 18.618 -5.460 -5.897 1.00 90.75 84 ASN A C 1
ATOM 674 O O . ASN A 1 84 ? 19.133 -6.576 -5.869 1.00 90.75 84 ASN A O 1
ATOM 678 N N . THR A 1 85 ? 17.581 -5.189 -6.685 1.00 90.38 85 THR A N 1
ATOM 679 C CA . THR A 1 85 ? 17.021 -6.116 -7.673 1.00 90.38 85 THR A CA 1
ATOM 680 C C . THR A 1 85 ? 17.447 -5.645 -9.057 1.00 90.38 85 THR A C 1
ATOM 682 O O . THR A 1 85 ? 17.483 -4.446 -9.312 1.00 90.38 85 THR A O 1
ATOM 685 N N . ASN A 1 86 ? 17.793 -6.567 -9.960 1.00 93.94 86 ASN A N 1
ATOM 686 C CA . ASN A 1 86 ? 18.115 -6.166 -11.329 1.00 93.94 86 ASN A CA 1
ATOM 687 C C . ASN A 1 86 ? 16.874 -5.579 -12.035 1.00 93.94 86 ASN A C 1
ATOM 689 O O . ASN A 1 86 ? 15.727 -5.861 -11.669 1.00 93.94 86 ASN A O 1
ATOM 693 N N . GLU A 1 87 ? 17.105 -4.746 -13.044 1.00 92.56 87 GLU A N 1
ATOM 694 C CA . GLU A 1 87 ? 16.042 -3.972 -13.693 1.00 92.56 87 GLU A CA 1
ATOM 695 C C . GLU A 1 87 ? 15.038 -4.877 -14.419 1.00 92.56 87 GLU A C 1
ATOM 697 O O . GLU A 1 87 ? 13.837 -4.620 -14.366 1.00 92.56 87 GLU A O 1
ATOM 702 N N . GLN A 1 88 ? 15.498 -5.991 -14.999 1.00 94.62 88 GLN A N 1
ATOM 703 C CA . GLN A 1 88 ? 14.640 -6.979 -15.662 1.00 94.62 88 GLN A CA 1
ATOM 704 C C . GLN A 1 88 ? 13.627 -7.620 -14.695 1.00 94.62 88 GLN A C 1
ATOM 706 O O . GLN A 1 88 ? 12.423 -7.578 -14.935 1.00 94.62 88 GLN A O 1
ATOM 711 N N . LYS A 1 89 ? 14.088 -8.135 -13.548 1.00 90.50 89 LYS A N 1
ATOM 712 C CA . LYS A 1 89 ? 13.217 -8.726 -12.515 1.00 90.50 89 LYS A CA 1
ATOM 713 C C . LYS A 1 89 ? 12.301 -7.690 -11.878 1.00 90.50 89 LYS A C 1
ATOM 715 O O . LYS A 1 89 ? 11.189 -8.012 -11.470 1.00 90.50 89 LYS A O 1
ATOM 720 N N . THR A 1 90 ? 12.764 -6.447 -11.782 1.00 92.56 90 THR A N 1
ATOM 721 C CA . THR A 1 90 ? 11.942 -5.337 -11.297 1.00 92.56 90 THR A CA 1
ATOM 722 C C . THR A 1 90 ? 10.788 -5.052 -12.258 1.00 92.56 90 THR A C 1
ATOM 724 O O . THR A 1 90 ? 9.646 -4.923 -11.819 1.00 92.56 90 THR A O 1
ATOM 727 N N . GLY A 1 91 ? 11.062 -5.022 -13.566 1.00 91.62 91 GLY A N 1
ATOM 728 C CA . GLY A 1 91 ? 10.042 -4.880 -14.605 1.00 91.62 91 GLY A CA 1
ATOM 729 C C . GLY A 1 91 ? 9.021 -6.018 -14.580 1.00 91.62 91 GLY A C 1
ATOM 730 O O . GLY A 1 91 ? 7.816 -5.770 -14.570 1.00 91.62 91 GLY A O 1
ATOM 731 N N . GLU A 1 92 ? 9.484 -7.264 -14.461 1.00 91.50 92 GLU A N 1
ATOM 732 C CA . GLU A 1 92 ? 8.623 -8.447 -14.308 1.00 91.50 92 GLU A CA 1
ATOM 733 C C . GLU A 1 92 ? 7.721 -8.350 -13.071 1.00 91.50 92 GLU A C 1
ATOM 735 O O . GLU A 1 92 ? 6.505 -8.521 -13.174 1.00 91.50 92 GLU A O 1
ATOM 740 N N . ALA A 1 93 ? 8.286 -8.010 -11.910 1.00 89.94 93 ALA A N 1
ATOM 741 C CA . ALA A 1 93 ? 7.532 -7.867 -10.668 1.00 89.94 93 ALA A CA 1
ATOM 742 C C . ALA A 1 93 ? 6.475 -6.754 -10.750 1.00 89.94 93 ALA A C 1
ATOM 744 O O . ALA A 1 93 ? 5.332 -6.951 -10.331 1.00 89.94 93 A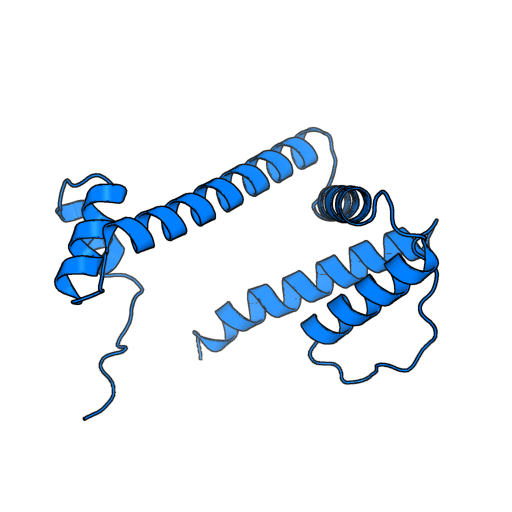LA A O 1
ATOM 745 N N . LEU A 1 94 ? 6.827 -5.595 -11.317 1.00 91.06 94 LEU A N 1
ATOM 746 C CA . LEU A 1 94 ? 5.890 -4.489 -11.520 1.00 91.06 94 LEU A CA 1
ATOM 747 C C . LEU A 1 94 ? 4.796 -4.854 -12.526 1.00 91.06 94 LEU A C 1
ATOM 749 O O . LEU A 1 94 ? 3.635 -4.531 -12.291 1.00 91.06 94 LEU A O 1
ATOM 753 N N . SER A 1 95 ? 5.135 -5.567 -13.601 1.00 89.88 95 SER A N 1
ATOM 754 C CA . SER A 1 95 ? 4.166 -6.071 -14.580 1.00 89.88 95 SER A CA 1
ATOM 755 C C . SER A 1 95 ? 3.139 -7.006 -13.934 1.00 89.88 95 SER A C 1
ATOM 757 O O . SER A 1 95 ? 1.931 -6.827 -14.116 1.00 89.88 95 SER A O 1
ATOM 759 N N . ILE A 1 96 ? 3.606 -7.9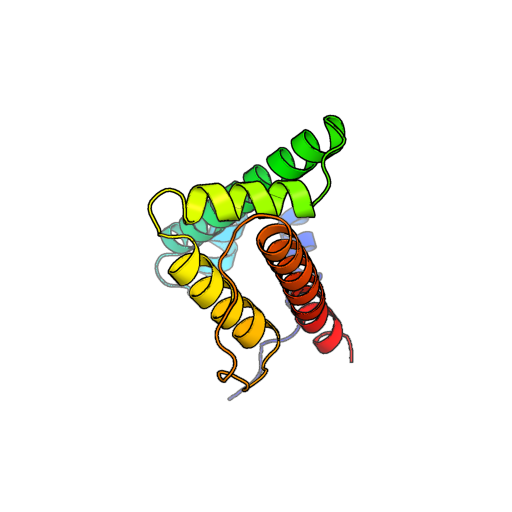53 -13.110 1.00 87.62 96 ILE A N 1
ATOM 760 C CA . ILE A 1 96 ? 2.745 -8.872 -12.353 1.00 87.62 96 ILE A CA 1
ATOM 761 C C . ILE A 1 96 ? 1.838 -8.088 -11.406 1.00 87.62 96 ILE A C 1
ATOM 763 O O . ILE A 1 96 ? 0.632 -8.320 -11.373 1.00 87.62 96 ILE A O 1
ATOM 767 N N . LEU A 1 97 ? 2.399 -7.135 -10.661 1.00 86.38 97 LEU A N 1
ATOM 768 C CA . LEU A 1 97 ? 1.649 -6.353 -9.684 1.00 86.38 97 LEU A CA 1
ATOM 769 C C . LEU A 1 97 ? 0.580 -5.471 -10.346 1.00 86.38 97 LEU A C 1
ATOM 771 O O . LEU A 1 97 ? -0.558 -5.440 -9.885 1.00 86.38 97 LEU A O 1
ATOM 775 N N . ILE A 1 98 ? 0.912 -4.797 -11.448 1.00 88.62 98 ILE A N 1
ATOM 776 C CA . ILE A 1 98 ? -0.035 -3.986 -12.228 1.00 88.62 98 ILE A CA 1
ATOM 777 C C . ILE A 1 98 ? -1.155 -4.862 -12.801 1.00 88.62 98 ILE A C 1
ATOM 779 O O . ILE A 1 98 ? -2.324 -4.483 -12.729 1.00 88.62 98 ILE A O 1
ATOM 783 N N . SER A 1 99 ? -0.814 -6.034 -13.342 1.00 85.44 99 SER A N 1
ATOM 784 C CA . SER A 1 99 ? -1.797 -6.972 -13.900 1.00 85.44 99 SER A CA 1
ATOM 785 C C . SER A 1 99 ? -2.720 -7.530 -12.817 1.00 85.44 99 SER A C 1
ATOM 787 O O . SER A 1 99 ? -3.935 -7.578 -13.006 1.00 85.44 99 SER A O 1
ATOM 789 N N . GLY A 1 100 ? -2.153 -7.871 -11.656 1.00 82.94 100 GLY A N 1
ATOM 790 C CA . GLY A 1 100 ? -2.898 -8.325 -10.485 1.00 82.94 100 GLY A CA 1
ATOM 791 C C . GLY A 1 100 ? -3.854 -7.259 -9.958 1.00 82.94 100 GLY A C 1
ATOM 792 O O . GLY A 1 100 ? -5.013 -7.559 -9.696 1.00 82.94 100 GLY A O 1
ATOM 793 N N . LEU A 1 101 ? -3.413 -5.998 -9.880 1.00 83.44 101 LEU A N 1
ATOM 794 C CA . LEU A 1 101 ? -4.297 -4.888 -9.524 1.00 83.44 101 LEU A CA 1
ATOM 795 C C . LEU A 1 101 ? -5.429 -4.737 -10.547 1.00 83.44 101 LEU A C 1
ATOM 797 O O . LEU A 1 101 ? -6.581 -4.594 -10.168 1.00 83.44 101 LEU A O 1
ATOM 801 N N . ASN A 1 102 ? -5.157 -4.816 -11.845 1.00 83.38 102 ASN A N 1
ATOM 802 C CA . ASN A 1 102 ? -6.197 -4.655 -12.864 1.00 83.38 102 ASN A CA 1
ATOM 803 C C . ASN A 1 102 ? -7.117 -5.881 -13.052 1.00 83.38 102 ASN A C 1
ATOM 805 O O . ASN A 1 102 ? -7.997 -5.824 -13.908 1.00 83.38 102 ASN A O 1
ATOM 809 N N . ASN A 1 103 ? -6.956 -6.960 -12.271 1.00 76.81 103 ASN A N 1
ATOM 810 C CA . ASN A 1 103 ? -7.655 -8.244 -12.455 1.00 76.81 103 ASN A CA 1
ATOM 811 C C . ASN A 1 103 ? -7.557 -8.773 -13.899 1.00 76.81 103 ASN A C 1
ATOM 813 O O . ASN A 1 103 ? -8.517 -9.315 -14.445 1.00 76.81 103 ASN A O 1
ATOM 817 N N . SER A 1 104 ? -6.411 -8.561 -14.547 1.00 71.00 104 SER A N 1
ATOM 818 C CA . SER A 1 104 ? -6.168 -9.021 -15.911 1.00 71.00 104 SER A CA 1
ATOM 819 C C . SER A 1 104 ? -5.303 -10.279 -15.892 1.00 71.00 104 SER A C 1
ATOM 821 O O . SER A 1 104 ? -4.157 -10.220 -15.448 1.00 71.00 104 SER A O 1
ATOM 823 N N . ASP A 1 105 ? -5.816 -11.377 -16.449 1.00 58.59 105 ASP A N 1
ATOM 824 C CA . ASP A 1 105 ? -5.137 -12.686 -16.514 1.00 58.59 105 ASP A CA 1
ATOM 825 C C . ASP A 1 105 ? -3.959 -12.744 -17.509 1.00 58.59 105 ASP A C 1
ATOM 827 O O . ASP A 1 105 ? -3.327 -13.785 -17.683 1.00 58.59 105 ASP A O 1
ATOM 831 N N . ASN A 1 106 ? -3.627 -11.634 -18.175 1.00 53.16 106 ASN A N 1
ATOM 832 C CA . ASN A 1 106 ? -2.590 -11.598 -19.207 1.00 53.16 106 ASN A CA 1
ATOM 833 C C . ASN A 1 106 ? -1.172 -11.535 -18.610 1.00 53.16 106 ASN A C 1
ATOM 835 O O . ASN A 1 106 ? -0.481 -10.522 -18.710 1.00 53.16 106 ASN A O 1
ATOM 839 N N . GLN A 1 107 ? -0.705 -12.649 -18.049 1.00 56.81 107 GLN A N 1
ATOM 840 C CA . GLN A 1 107 ? 0.723 -12.913 -17.861 1.00 56.81 107 GLN A CA 1
ATOM 841 C C . GLN A 1 107 ? 1.329 -13.510 -19.138 1.00 56.81 107 GLN A C 1
ATOM 843 O O . GLN A 1 107 ? 1.557 -14.712 -19.180 1.00 56.81 107 GLN A O 1
ATOM 848 N N . THR A 1 108 ? 1.606 -12.727 -20.189 1.00 49.00 108 THR A N 1
ATOM 849 C CA . THR A 1 108 ? 2.259 -13.339 -21.376 1.00 49.00 108 THR A CA 1
ATOM 850 C C . THR A 1 108 ? 3.000 -12.397 -22.329 1.00 49.00 108 THR A C 1
ATOM 852 O O . THR A 1 108 ? 3.176 -12.720 -23.501 1.00 49.00 108 THR A O 1
ATOM 855 N N . ALA A 1 109 ? 3.503 -11.256 -21.862 1.00 56.75 109 ALA A N 1
ATOM 856 C CA . ALA A 1 109 ? 4.520 -10.515 -22.612 1.00 56.75 109 ALA A CA 1
ATOM 857 C C . ALA A 1 109 ? 5.792 -10.405 -21.773 1.00 56.75 109 ALA A C 1
ATOM 859 O O . ALA A 1 109 ? 5.711 -10.154 -20.569 1.00 56.75 109 ALA A O 1
ATOM 860 N N . ALA A 1 110 ? 6.954 -10.594 -22.406 1.00 70.62 110 ALA A N 1
ATOM 861 C CA . ALA A 1 110 ? 8.237 -10.291 -21.784 1.00 70.62 110 ALA A CA 1
ATOM 862 C C . ALA A 1 110 ? 8.193 -8.845 -21.273 1.00 70.62 110 ALA A C 1
ATOM 864 O O . ALA A 1 110 ? 7.973 -7.912 -22.047 1.00 70.62 110 ALA A O 1
ATOM 865 N N . ALA A 1 111 ? 8.314 -8.679 -19.958 1.00 83.94 111 ALA A N 1
ATOM 866 C CA . ALA A 1 111 ? 8.238 -7.377 -19.325 1.00 83.94 111 ALA A CA 1
ATOM 867 C C . ALA A 1 111 ? 9.527 -6.600 -19.648 1.00 83.94 111 ALA A C 1
ATOM 869 O O . ALA A 1 111 ? 10.611 -7.139 -19.407 1.00 83.94 111 ALA A O 1
ATOM 870 N N . PRO A 1 112 ? 9.443 -5.369 -20.188 1.00 90.12 112 PRO A N 1
ATOM 871 C CA . PRO A 1 112 ? 10.616 -4.514 -20.342 1.00 90.12 112 PRO A CA 1
ATOM 872 C C . PRO A 1 112 ? 11.320 -4.297 -19.001 1.00 90.12 112 PRO A C 1
ATOM 874 O O . PRO A 1 112 ? 10.661 -4.275 -17.955 1.00 90.12 112 PRO A O 1
ATOM 877 N N . ALA A 1 113 ? 12.636 -4.102 -19.028 1.00 93.69 113 ALA A N 1
ATOM 878 C CA . ALA A 1 113 ? 13.401 -3.772 -17.835 1.00 93.69 113 ALA A CA 1
ATOM 879 C C . ALA A 1 113 ? 12.922 -2.446 -17.216 1.00 93.69 113 ALA A C 1
ATOM 881 O O . ALA A 1 113 ? 12.458 -1.535 -17.901 1.00 93.69 113 ALA A O 1
ATOM 882 N N . TYR A 1 114 ? 13.011 -2.331 -15.892 1.00 93.81 114 TYR A N 1
ATOM 883 C CA . TYR A 1 114 ? 12.690 -1.104 -15.167 1.00 93.81 114 TYR A CA 1
ATOM 884 C C . TYR A 1 114 ? 13.834 -0.082 -15.285 1.00 93.81 114 TYR A C 1
ATOM 886 O O . TYR A 1 114 ? 14.507 0.246 -14.313 1.00 93.81 114 TYR A O 1
ATOM 894 N N . GLU A 1 115 ? 14.036 0.454 -16.485 1.00 92.50 115 GLU A N 1
ATOM 895 C CA . GLU A 1 115 ? 14.995 1.528 -16.766 1.00 92.50 115 GLU A CA 1
ATOM 896 C C . GLU A 1 115 ? 14.407 2.597 -17.709 1.00 92.50 115 GLU A C 1
ATOM 898 O O . GLU A 1 115 ? 13.361 2.398 -18.329 1.00 92.50 115 GLU A O 1
ATOM 903 N N . GLY A 1 116 ? 15.037 3.775 -17.770 1.00 90.44 116 GLY A N 1
ATOM 904 C CA . GLY A 1 116 ? 14.675 4.843 -18.711 1.00 90.44 116 GLY A CA 1
ATOM 905 C C . GLY A 1 116 ? 13.171 5.162 -18.794 1.00 90.44 116 GLY A C 1
ATOM 906 O O . GLY A 1 116 ? 12.512 5.439 -17.787 1.00 90.44 116 GLY A O 1
ATOM 907 N N . LEU A 1 117 ? 12.632 5.144 -20.020 1.00 90.75 117 LEU A N 1
ATOM 908 C CA . LEU A 1 117 ? 11.219 5.427 -20.304 1.00 90.75 117 LEU A CA 1
ATOM 909 C C . LEU A 1 117 ? 10.275 4.326 -19.801 1.00 90.75 117 LEU A C 1
ATOM 911 O O . LEU A 1 117 ? 9.167 4.636 -19.356 1.00 90.75 117 LEU A O 1
ATOM 915 N N . ASP A 1 118 ? 10.701 3.063 -19.820 1.00 92.00 118 ASP A N 1
ATOM 916 C CA . ASP A 1 118 ? 9.889 1.943 -19.335 1.00 92.00 118 ASP A CA 1
ATOM 917 C C . ASP A 1 118 ? 9.615 2.070 -17.844 1.00 92.00 118 ASP A C 1
ATOM 919 O O . ASP A 1 118 ? 8.499 1.856 -17.371 1.00 92.00 118 ASP A O 1
ATOM 923 N N . ALA A 1 119 ? 10.603 2.542 -17.099 1.00 89.62 119 ALA A N 1
ATOM 924 C CA . ALA A 1 119 ? 10.482 2.765 -15.676 1.00 89.62 119 ALA A CA 1
ATOM 925 C C . ALA A 1 119 ? 9.486 3.904 -15.341 1.00 89.62 119 ALA A C 1
ATOM 927 O O . ALA A 1 119 ? 8.780 3.830 -14.333 1.00 89.62 119 ALA A O 1
ATOM 928 N N . ILE A 1 120 ? 9.362 4.923 -16.202 1.00 89.31 120 ILE A N 1
ATOM 929 C CA . ILE A 1 120 ? 8.297 5.944 -16.113 1.00 89.31 120 ILE A CA 1
ATOM 930 C C . ILE A 1 120 ? 6.935 5.322 -16.454 1.00 89.31 120 ILE A C 1
ATOM 932 O O . ILE A 1 120 ? 5.944 5.561 -15.760 1.00 89.31 120 ILE A O 1
ATOM 936 N N . ASN A 1 121 ? 6.880 4.491 -17.496 1.00 90.81 121 ASN A N 1
ATOM 937 C CA . ASN A 1 121 ? 5.661 3.816 -17.932 1.00 90.81 121 ASN A CA 1
ATOM 938 C C . ASN A 1 121 ? 5.102 2.882 -16.847 1.00 90.81 121 ASN A C 1
ATOM 940 O O . ASN A 1 121 ? 3.900 2.897 -16.584 1.00 90.81 121 ASN A O 1
ATOM 944 N N . TYR A 1 122 ? 5.961 2.124 -16.159 1.00 92.31 122 TYR A N 1
ATOM 945 C CA . TYR A 1 122 ? 5.565 1.296 -15.020 1.00 92.31 122 TYR A CA 1
ATOM 946 C C . TYR A 1 122 ? 4.964 2.123 -13.891 1.00 92.31 122 TYR A C 1
ATOM 948 O O . TYR A 1 122 ? 3.903 1.769 -13.386 1.00 92.31 122 TYR A O 1
ATOM 956 N N . VAL A 1 123 ? 5.593 3.243 -13.527 1.00 91.62 123 VAL A N 1
ATOM 957 C CA . VAL A 1 123 ? 5.073 4.133 -12.482 1.00 91.62 123 VAL A CA 1
ATOM 958 C C . VAL A 1 123 ? 3.703 4.688 -12.870 1.00 91.62 123 VAL A C 1
ATOM 960 O O . VAL A 1 123 ? 2.800 4.680 -12.042 1.00 91.62 123 VAL A O 1
ATOM 963 N N . ASN A 1 124 ? 3.508 5.103 -14.123 1.00 88.56 124 ASN A N 1
ATOM 964 C CA . ASN A 1 124 ? 2.215 5.604 -14.600 1.00 88.56 124 ASN A CA 1
ATOM 965 C C . ASN A 1 124 ? 1.136 4.516 -14.621 1.00 88.56 124 ASN A C 1
ATOM 967 O O . ASN A 1 124 ? 0.017 4.744 -14.169 1.00 88.56 124 ASN A O 1
ATOM 971 N N . LYS A 1 125 ? 1.463 3.317 -15.110 1.00 89.81 125 LYS A N 1
ATOM 972 C CA . LYS A 1 125 ? 0.529 2.183 -15.127 1.00 89.81 125 LYS A CA 1
ATOM 973 C C . LYS A 1 125 ? 0.165 1.727 -13.717 1.00 89.81 125 LYS A C 1
ATOM 975 O O . LYS A 1 125 ? -0.993 1.414 -13.461 1.00 89.81 125 LYS A O 1
ATOM 980 N N . LEU A 1 126 ? 1.132 1.729 -12.802 1.00 90.25 126 LEU A N 1
ATOM 981 C CA . LEU A 1 126 ? 0.907 1.461 -11.387 1.00 90.25 126 LEU A CA 1
ATOM 982 C C . LEU A 1 126 ? 0.015 2.532 -10.752 1.00 90.25 126 LEU A C 1
ATOM 984 O O . LEU A 1 126 ? -0.916 2.204 -10.021 1.00 90.25 126 LEU A O 1
ATOM 988 N N . ASP A 1 127 ? 0.264 3.803 -11.063 1.00 87.69 127 ASP A N 1
ATOM 989 C CA . ASP A 1 127 ? -0.543 4.936 -10.615 1.00 87.69 127 ASP A CA 1
ATOM 990 C C . ASP A 1 127 ? -2.018 4.763 -11.017 1.00 87.69 127 ASP A C 1
ATOM 992 O O . ASP A 1 127 ? -2.921 4.832 -10.176 1.00 87.69 127 ASP A O 1
ATOM 996 N N . GLU A 1 128 ? -2.263 4.473 -12.290 1.00 86.94 128 GLU A N 1
ATOM 997 C CA . GLU A 1 128 ? -3.605 4.240 -12.823 1.00 86.94 128 GLU A CA 1
ATOM 998 C C . GLU A 1 128 ? -4.257 2.988 -12.226 1.00 86.94 128 GLU A C 1
ATOM 1000 O O . GLU A 1 128 ? -5.398 3.052 -11.767 1.00 86.94 128 GLU A O 1
ATOM 1005 N N . ALA A 1 129 ? -3.526 1.874 -12.124 1.00 85.69 129 ALA A N 1
ATOM 1006 C CA . ALA A 1 129 ? -4.034 0.648 -11.509 1.00 85.69 129 ALA A CA 1
ATOM 1007 C C . ALA A 1 129 ? -4.456 0.873 -10.046 1.00 85.69 129 ALA A C 1
ATOM 1009 O O . ALA A 1 129 ? -5.526 0.423 -9.631 1.00 85.69 129 ALA A O 1
ATOM 1010 N N . ILE A 1 130 ? -3.669 1.632 -9.272 1.00 84.06 130 ILE A N 1
ATOM 1011 C CA . ILE A 1 130 ? -4.014 2.008 -7.894 1.00 84.06 130 ILE A CA 1
ATOM 1012 C C . ILE A 1 130 ? -5.263 2.896 -7.862 1.00 84.06 130 ILE A C 1
ATOM 1014 O O . ILE A 1 130 ? -6.130 2.661 -7.026 1.00 84.06 130 ILE A O 1
ATOM 1018 N N . LYS A 1 131 ? -5.397 3.898 -8.749 1.00 80.38 131 LYS A N 1
ATOM 1019 C CA . LYS A 1 131 ? -6.603 4.757 -8.798 1.00 80.38 131 LYS A CA 1
ATOM 1020 C C . LYS A 1 131 ? -7.852 3.939 -9.084 1.00 80.38 131 LYS A C 1
ATOM 1022 O O . LYS A 1 131 ? -8.825 4.041 -8.342 1.00 80.38 131 LYS A O 1
ATOM 1027 N N . ASN A 1 132 ? -7.805 3.123 -10.131 1.00 77.38 132 ASN A N 1
ATOM 1028 C CA . ASN A 1 132 ? -8.956 2.355 -10.588 1.00 77.38 132 ASN A CA 1
ATOM 1029 C C . ASN A 1 132 ? -9.418 1.356 -9.524 1.00 77.38 132 ASN A C 1
ATOM 1031 O O . ASN A 1 132 ? -10.618 1.193 -9.320 1.00 77.38 132 ASN A O 1
ATOM 1035 N N . ASN A 1 133 ? -8.488 0.762 -8.772 1.00 71.00 133 ASN A N 1
ATOM 1036 C CA . ASN A 1 133 ? -8.834 -0.180 -7.710 1.00 71.00 133 ASN A CA 1
ATOM 1037 C C . ASN A 1 133 ? -9.232 0.489 -6.394 1.00 71.00 133 ASN A C 1
ATOM 1039 O O . ASN A 1 133 ? -10.227 0.078 -5.798 1.00 71.00 133 ASN A O 1
ATOM 1043 N N . ALA A 1 134 ? -8.536 1.548 -5.969 1.00 58.75 134 ALA A N 1
ATOM 1044 C CA . ALA A 1 134 ? -8.895 2.303 -4.767 1.00 58.75 134 ALA A CA 1
ATOM 1045 C C . ALA A 1 134 ? -10.281 2.965 -4.892 1.00 58.75 134 ALA A C 1
ATOM 1047 O O . ALA A 1 134 ? -11.005 3.068 -3.905 1.00 58.75 134 ALA A O 1
ATOM 1048 N N . LEU A 1 135 ? -10.683 3.357 -6.107 1.00 44.25 135 LEU A N 1
ATOM 1049 C CA . LEU A 1 135 ? -12.021 3.883 -6.394 1.00 44.25 135 LEU A CA 1
ATOM 1050 C C . LEU A 1 135 ? -13.069 2.781 -6.622 1.00 44.25 135 LEU A C 1
ATOM 1052 O O . LEU A 1 135 ? -14.249 3.018 -6.378 1.00 44.25 135 LEU A O 1
ATOM 1056 N N . SER A 1 136 ? -12.675 1.574 -7.045 1.00 45.34 136 SER A N 1
ATOM 1057 C CA . SER A 1 136 ? -13.618 0.457 -7.228 1.00 45.34 136 SER A CA 1
ATOM 1058 C C . SER A 1 136 ? -14.219 -0.059 -5.914 1.00 45.34 136 SER A C 1
ATOM 1060 O O . SER A 1 136 ? -15.359 -0.522 -5.922 1.00 45.34 136 SER A O 1
ATOM 1062 N N . GLY A 1 137 ? -13.495 0.067 -4.793 1.00 44.09 137 GLY A N 1
ATOM 1063 C CA . GLY A 1 137 ? -14.034 -0.189 -3.451 1.00 44.09 137 GLY A CA 1
ATOM 1064 C C . GLY A 1 137 ? -15.124 0.820 -3.081 1.00 44.09 137 GLY A C 1
ATOM 1065 O O . GLY A 1 137 ? -16.248 0.430 -2.789 1.00 44.09 137 GLY A O 1
ATOM 1066 N N . TYR A 1 138 ? -14.840 2.116 -3.252 1.00 38.25 138 TYR A N 1
ATOM 1067 C CA . TYR A 1 138 ? -15.795 3.203 -2.985 1.00 38.25 138 TYR A CA 1
ATOM 1068 C C . TYR A 1 138 ? -17.028 3.197 -3.908 1.00 38.25 138 TYR A C 1
ATOM 1070 O O . TYR A 1 138 ? -18.123 3.576 -3.494 1.00 38.25 138 TYR A O 1
ATOM 1078 N N . ALA A 1 139 ? -16.882 2.781 -5.170 1.00 36.00 139 ALA A N 1
ATOM 1079 C CA . ALA A 1 139 ? -17.983 2.758 -6.136 1.00 36.00 139 ALA A CA 1
ATOM 1080 C C . ALA A 1 139 ? -18.917 1.542 -5.982 1.00 36.00 139 ALA A C 1
ATOM 1082 O O . ALA A 1 139 ? -20.064 1.602 -6.426 1.00 36.00 139 ALA A O 1
ATOM 1083 N N . LYS A 1 140 ? -18.450 0.442 -5.371 1.00 38.16 140 LYS A N 1
ATOM 1084 C CA . LYS A 1 140 ? -19.275 -0.749 -5.098 1.00 38.16 140 LYS A CA 1
ATOM 1085 C C . LYS A 1 140 ? -20.119 -0.623 -3.829 1.00 38.16 140 LYS A C 1
ATOM 1087 O O . LYS A 1 140 ? -21.124 -1.312 -3.729 1.00 38.16 140 LYS A O 1
ATOM 1092 N N . GLU A 1 141 ? -19.749 0.262 -2.909 1.00 39.81 141 GLU A N 1
ATOM 1093 C CA . GLU A 1 141 ? -20.498 0.522 -1.669 1.00 39.81 141 GLU A CA 1
ATOM 1094 C C . GLU A 1 141 ? -21.627 1.558 -1.845 1.00 39.81 141 GLU A C 1
ATOM 1096 O O . GLU A 1 141 ? -22.444 1.737 -0.950 1.00 39.81 141 GLU A O 1
ATOM 1101 N N . ASN A 1 142 ? -21.721 2.202 -3.017 1.00 35.16 142 ASN A N 1
ATOM 1102 C CA . ASN A 1 142 ? -22.708 3.247 -3.327 1.00 35.16 142 ASN A CA 1
ATOM 1103 C C . ASN A 1 142 ? -23.706 2.857 -4.443 1.00 35.16 142 ASN A C 1
ATOM 1105 O O . ASN A 1 142 ? -24.184 3.728 -5.174 1.00 35.16 142 ASN A O 1
ATOM 1109 N N . ARG A 1 143 ? -24.011 1.563 -4.616 1.00 35.91 143 ARG A N 1
ATOM 1110 C CA . ARG A 1 143 ? -25.082 1.084 -5.512 1.00 35.91 143 ARG A CA 1
ATOM 1111 C C . ARG A 1 143 ? -26.078 0.196 -4.790 1.00 35.91 143 ARG A C 1
ATOM 1113 O O . ARG A 1 143 ? -25.622 -0.692 -4.041 1.00 35.91 143 ARG A O 1
#